Protein AF-A0A526RYS3-F1 (afdb_monomer)

Radius of gyration: 14.03 Å; Cα contacts (8 Å, |Δi|>4): 19; chains: 1; bounding box: 30×16×38 Å

Solvent-accessible surface area (backbone atoms only — not comparable to full-atom values): 3210 Å² total; per-residue (Å²): 127,60,71,71,57,49,52,53,52,52,52,43,33,50,62,55,24,76,77,44,90,61,99,81,40,80,61,53,69,70,59,34,53,51,50,50,53,53,50,52,53,49,52,54,51,52,51,54,54,52,62,74,75,107

Nearest PDB structures (foldseek):
  3w69-assembly1_A  TM=5.884E-01  e=4.877E+00  Homo sapiens

Secondary structure (DSSP, 8-state):
--HHHHHHHHHHHHHHHTTSSSS--PPPHHHHHHHHHHHHHHHHHHHHHHHHT-

Structure (mmCIF, N/CA/C/O backbone):
data_AF-A0A526RYS3-F1
#
_entry.id   AF-A0A526RYS3-F1
#
loop_
_atom_site.group_PDB
_atom_site.id
_atom_site.type_symbol
_atom_site.label_atom_id
_atom_site.label_alt_id
_atom_site.label_comp_id
_atom_site.label_asym_id
_atom_site.label_entity_id
_atom_site.label_seq_id
_atom_site.pdbx_PDB_ins_code
_atom_site.Cartn_x
_atom_site.Cartn_y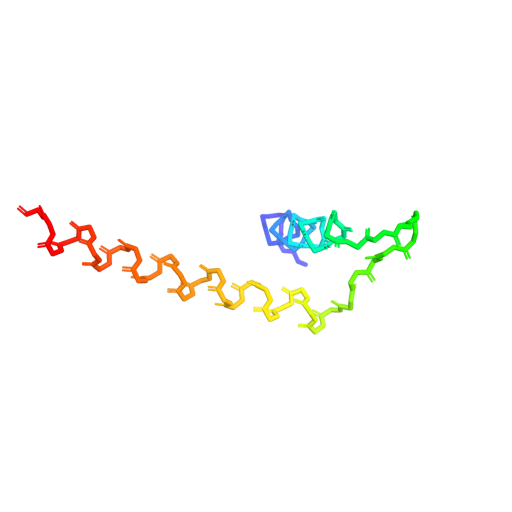
_atom_site.Cart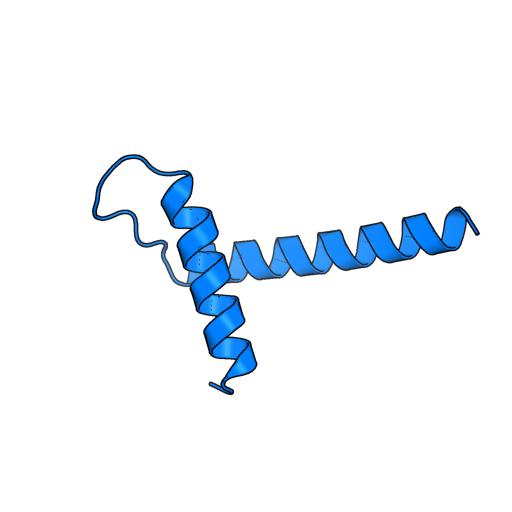n_z
_atom_site.occupancy
_atom_site.B_iso_or_equiv
_atom_site.auth_seq_id
_atom_site.auth_comp_id
_atom_site.auth_asym_id
_atom_site.auth_atom_id
_atom_site.pdbx_PDB_model_num
ATOM 1 N N . MET A 1 1 ? -11.950 -2.623 -10.920 1.00 75.38 1 MET A N 1
ATOM 2 C CA . MET A 1 1 ? -11.672 -2.014 -9.605 1.00 75.38 1 MET A CA 1
ATOM 3 C C . MET A 1 1 ? -12.590 -0.809 -9.425 1.00 75.38 1 MET A C 1
ATOM 5 O O . MET A 1 1 ? -12.631 0.021 -10.328 1.00 75.38 1 MET A O 1
ATOM 9 N N . PRO A 1 2 ? -13.366 -0.731 -8.334 1.00 95.31 2 PRO A N 1
ATOM 10 C CA . PRO A 1 2 ? -14.134 0.457 -7.971 1.00 95.31 2 PRO A CA 1
ATOM 11 C C . PRO A 1 2 ? -13.239 1.709 -7.885 1.00 95.31 2 PRO A C 1
ATOM 13 O O . PRO A 1 2 ? -12.086 1.590 -7.465 1.00 95.31 2 PRO A O 1
ATOM 16 N N . PRO A 1 3 ? -13.740 2.918 -8.208 1.00 94.38 3 PRO A N 1
ATOM 17 C CA . PRO A 1 3 ? -12.917 4.133 -8.252 1.00 94.38 3 PRO A CA 1
ATOM 18 C C . PRO A 1 3 ? -12.155 4.429 -6.952 1.00 94.38 3 PRO A C 1
ATOM 20 O O . PRO A 1 3 ? -10.974 4.769 -6.981 1.00 94.38 3 PRO A O 1
ATOM 23 N N . CYS A 1 4 ? -12.799 4.247 -5.797 1.00 94.56 4 CYS A N 1
ATOM 24 C CA . CYS A 1 4 ? -12.158 4.470 -4.500 1.00 94.56 4 CYS A CA 1
ATOM 25 C C . CYS A 1 4 ? -11.032 3.469 -4.214 1.00 94.56 4 CYS A C 1
ATOM 27 O O . CYS A 1 4 ? -10.036 3.828 -3.589 1.00 94.56 4 CYS A O 1
ATOM 29 N N . GLU A 1 5 ? -11.175 2.224 -4.662 1.00 94.00 5 GLU A N 1
ATOM 30 C CA . GLU A 1 5 ? -10.148 1.198 -4.492 1.00 94.00 5 GLU A CA 1
ATOM 31 C C . GLU A 1 5 ? -8.939 1.493 -5.389 1.00 94.00 5 GLU A C 1
ATOM 33 O O . GLU A 1 5 ? -7.804 1.442 -4.919 1.00 94.00 5 GLU A O 1
ATOM 38 N N . ALA A 1 6 ? -9.182 1.952 -6.621 1.00 96.12 6 ALA A N 1
ATOM 39 C CA . ALA A 1 6 ? -8.130 2.399 -7.536 1.00 96.12 6 ALA A CA 1
ATOM 40 C C . ALA A 1 6 ? -7.347 3.590 -6.986 1.00 96.12 6 ALA A C 1
ATOM 42 O O . ALA A 1 6 ? -6.117 3.594 -7.027 1.00 96.12 6 ALA A O 1
ATOM 43 N N . ALA A 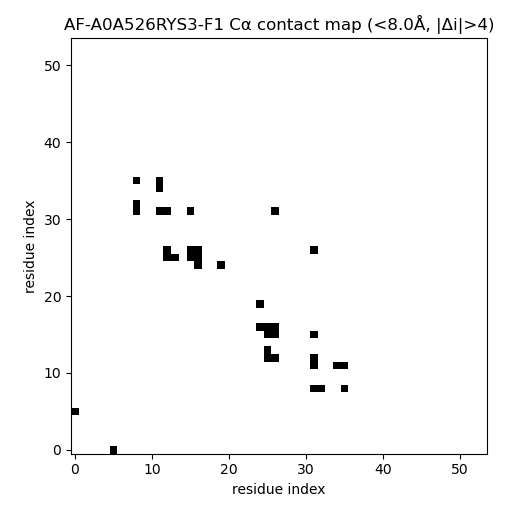1 7 ? -8.040 4.567 -6.398 1.00 96.75 7 ALA A N 1
ATOM 44 C CA . ALA A 1 7 ? -7.391 5.706 -5.759 1.00 96.75 7 ALA A CA 1
ATOM 45 C C . ALA A 1 7 ? -6.526 5.282 -4.558 1.00 96.75 7 ALA A C 1
ATOM 47 O O . ALA A 1 7 ? -5.397 5.748 -4.412 1.00 96.75 7 ALA A O 1
ATOM 48 N N . ARG A 1 8 ? -7.020 4.369 -3.709 1.00 94.94 8 ARG A N 1
ATOM 49 C CA . ARG A 1 8 ? -6.247 3.848 -2.566 1.00 94.94 8 ARG A CA 1
ATOM 50 C C . ARG A 1 8 ? -5.004 3.091 -3.020 1.00 94.94 8 ARG A C 1
ATOM 52 O O . ARG A 1 8 ? -3.934 3.316 -2.459 1.00 94.94 8 ARG A O 1
ATOM 59 N N . TYR A 1 9 ? -5.139 2.251 -4.042 1.00 96.38 9 TYR A N 1
ATOM 60 C CA . TYR A 1 9 ? -4.022 1.521 -4.630 1.00 96.38 9 TYR A CA 1
ATOM 61 C C . TYR A 1 9 ? -2.967 2.478 -5.208 1.00 96.38 9 TYR A C 1
ATOM 63 O O . TYR A 1 9 ? -1.790 2.375 -4.868 1.00 96.38 9 TYR A O 1
ATOM 71 N N . ALA A 1 10 ? -3.381 3.470 -6.005 1.00 95.88 10 ALA A N 1
ATOM 72 C CA . ALA A 1 10 ? -2.474 4.468 -6.576 1.00 95.88 10 ALA A CA 1
ATOM 73 C C . ALA A 1 10 ? -1.749 5.292 -5.496 1.00 95.88 10 ALA A C 1
ATOM 75 O O . ALA A 1 10 ? -0.542 5.511 -5.590 1.00 95.88 10 ALA A O 1
ATOM 76 N N . ASN A 1 11 ? -2.456 5.692 -4.436 1.00 95.88 11 ASN A N 1
ATOM 77 C CA . ASN A 1 11 ? -1.860 6.408 -3.307 1.00 95.88 11 ASN A CA 1
ATOM 78 C C . ASN A 1 11 ? -0.844 5.546 -2.547 1.00 95.88 11 ASN A C 1
ATOM 80 O O . ASN A 1 11 ? 0.207 6.051 -2.154 1.00 95.88 11 ASN A O 1
ATOM 84 N N . ALA A 1 12 ? -1.128 4.255 -2.355 1.00 96.06 12 ALA A N 1
ATOM 85 C CA . ALA A 1 12 ? -0.179 3.322 -1.753 1.00 96.06 12 ALA A CA 1
ATOM 86 C C . ALA A 1 12 ? 1.077 3.173 -2.625 1.00 96.06 12 ALA A C 1
ATOM 88 O O . ALA A 1 12 ? 2.192 3.309 -2.120 1.00 96.06 12 ALA A O 1
ATOM 89 N N . ALA A 1 13 ? 0.905 3.002 -3.938 1.00 94.56 13 ALA A N 1
ATOM 90 C CA . ALA A 1 13 ? 2.021 2.905 -4.868 1.00 94.56 13 ALA A CA 1
ATOM 91 C C . ALA A 1 13 ? 2.888 4.181 -4.876 1.00 94.56 13 ALA A C 1
ATOM 93 O O . ALA A 1 13 ? 4.120 4.106 -4.833 1.00 94.56 13 ALA A O 1
ATOM 94 N N . ALA A 1 14 ? 2.258 5.359 -4.860 1.00 93.25 14 ALA A N 1
ATOM 95 C CA . ALA A 1 14 ? 2.947 6.644 -4.769 1.00 93.25 14 ALA A CA 1
ATOM 96 C C . ALA A 1 14 ? 3.705 6.798 -3.438 1.00 93.25 14 ALA A C 1
ATOM 98 O O . ALA A 1 14 ? 4.871 7.190 -3.439 1.00 93.25 14 ALA A O 1
ATOM 99 N N . ALA A 1 15 ? 3.083 6.430 -2.313 1.00 93.81 15 ALA A N 1
ATOM 100 C CA . ALA A 1 15 ? 3.704 6.496 -0.992 1.00 93.81 15 ALA A CA 1
ATOM 101 C C . ALA A 1 15 ? 4.945 5.598 -0.871 1.00 93.81 15 ALA A C 1
ATOM 103 O O . ALA A 1 15 ? 5.905 5.976 -0.205 1.00 93.81 15 ALA A O 1
ATOM 104 N N . ILE A 1 16 ? 4.957 4.433 -1.526 1.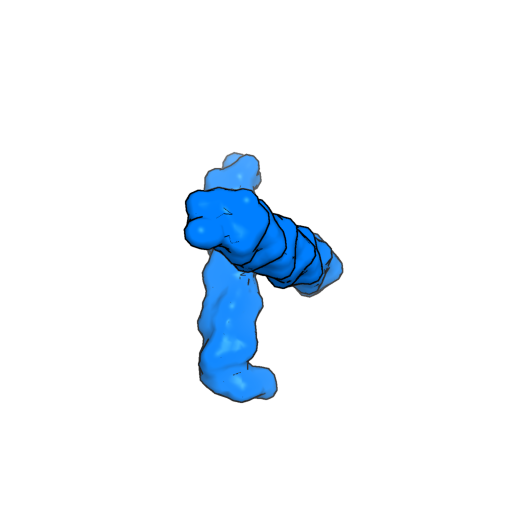00 93.00 16 ILE A N 1
ATOM 105 C CA . ILE A 1 16 ? 6.153 3.581 -1.583 1.00 93.00 16 ILE A CA 1
ATOM 106 C C . ILE A 1 16 ? 7.206 4.216 -2.499 1.00 93.00 16 ILE A C 1
ATOM 108 O O . ILE A 1 16 ? 8.374 4.314 -2.120 1.00 93.00 16 ILE A O 1
ATOM 112 N N . SER A 1 17 ? 6.794 4.698 -3.675 1.00 91.62 17 SER A N 1
ATOM 113 C CA . SER A 1 17 ? 7.700 5.267 -4.682 1.00 91.62 17 SER A CA 1
ATOM 114 C C . SER A 1 17 ? 8.534 6.432 -4.137 1.00 91.62 17 SER A C 1
ATOM 116 O O . SER A 1 17 ? 9.729 6.491 -4.405 1.00 91.62 17 SER A O 1
ATOM 118 N N . VAL A 1 18 ? 7.951 7.318 -3.316 1.00 90.50 18 VAL A N 1
ATOM 119 C CA . VAL A 1 18 ? 8.664 8.482 -2.739 1.00 90.50 18 VAL A CA 1
ATOM 120 C C . VAL A 1 18 ? 9.746 8.116 -1.719 1.00 90.50 18 VAL A C 1
ATOM 122 O O . VAL A 1 18 ? 10.554 8.964 -1.352 1.00 90.50 18 VAL A O 1
ATOM 125 N N . THR A 1 19 ? 9.782 6.865 -1.256 1.00 89.75 19 THR A N 1
ATOM 126 C CA . THR A 1 19 ? 10.831 6.377 -0.343 1.00 89.75 19 THR A CA 1
ATOM 127 C C . THR A 1 19 ? 12.038 5.794 -1.080 1.00 89.75 19 THR A C 1
ATOM 129 O O . THR A 1 19 ? 13.046 5.473 -0.452 1.00 89.75 19 THR A O 1
ATOM 132 N N . ARG A 1 20 ? 11.960 5.668 -2.411 1.00 86.25 20 ARG A N 1
ATOM 133 C CA . ARG A 1 20 ? 13.007 5.107 -3.271 1.00 86.25 20 ARG A CA 1
ATOM 134 C C . ARG A 1 20 ? 13.614 6.202 -4.141 1.00 86.25 20 ARG A C 1
ATOM 136 O O . ARG A 1 20 ? 12.921 7.075 -4.652 1.00 86.25 20 ARG A O 1
ATOM 143 N N . HIS A 1 21 ? 14.931 6.160 -4.301 1.00 79.88 21 HIS A N 1
ATOM 144 C CA . HIS A 1 21 ? 15.648 7.125 -5.127 1.00 79.88 21 HIS A CA 1
ATOM 145 C C . HIS A 1 21 ? 15.623 6.680 -6.598 1.00 79.88 21 HIS A C 1
ATOM 147 O O . HIS A 1 21 ? 16.002 5.551 -6.899 1.00 79.88 21 HIS A O 1
ATOM 153 N N . GLY A 1 22 ? 15.215 7.566 -7.511 1.00 75.62 22 GLY A N 1
ATOM 154 C CA . GLY A 1 22 ? 15.200 7.313 -8.958 1.00 75.62 22 GLY A CA 1
ATOM 155 C C . GLY A 1 22 ? 13.814 7.453 -9.598 1.00 75.62 22 GLY A C 1
ATOM 156 O O . GLY A 1 22 ? 12.794 7.129 -8.993 1.00 75.62 22 GLY A O 1
ATOM 157 N N . GLY A 1 23 ? 13.780 7.936 -10.847 1.00 69.44 23 GLY A N 1
ATOM 158 C CA . GLY A 1 23 ? 12.546 8.272 -11.578 1.00 69.44 23 GLY A CA 1
ATOM 159 C C . GLY A 1 23 ? 11.671 7.081 -11.994 1.00 69.44 23 GLY A C 1
ATOM 160 O O . GLY A 1 23 ? 10.537 7.282 -12.415 1.00 69.44 23 GLY A O 1
ATOM 161 N N . SER A 1 24 ? 12.169 5.848 -11.854 1.00 66.38 24 SER A N 1
ATOM 162 C CA . SER A 1 24 ? 11.407 4.612 -12.052 1.00 66.38 24 SER A CA 1
ATOM 163 C C . SER A 1 24 ? 11.540 3.747 -10.801 1.00 66.38 24 SER A C 1
ATOM 165 O O . SER A 1 24 ? 12.439 2.923 -10.683 1.00 66.38 24 SER A O 1
ATOM 167 N N . SER A 1 25 ? 10.664 4.011 -9.834 1.00 79.81 25 SER A N 1
ATOM 168 C CA . SER A 1 25 ? 10.624 3.320 -8.539 1.00 79.81 25 SER A CA 1
ATOM 169 C C . SER A 1 25 ? 9.251 2.705 -8.273 1.00 79.81 25 SER A C 1
ATOM 171 O O . SER A 1 25 ? 8.810 2.637 -7.125 1.00 79.81 25 SER A O 1
ATOM 173 N N . ALA A 1 26 ? 8.555 2.301 -9.341 1.00 88.19 26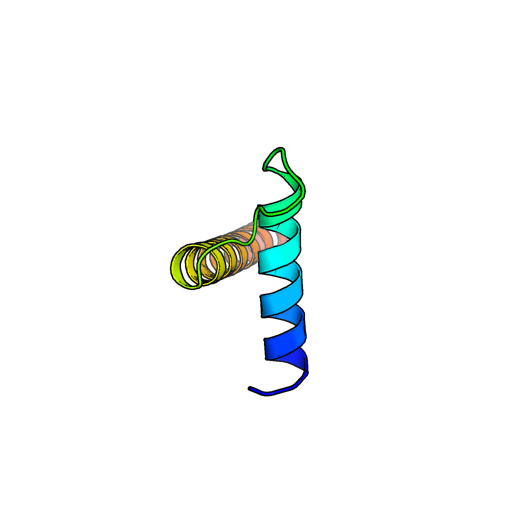 ALA A N 1
ATOM 174 C CA . ALA A 1 26 ? 7.225 1.725 -9.230 1.00 88.19 26 ALA A CA 1
ATOM 175 C C . ALA A 1 26 ? 7.284 0.454 -8.361 1.00 88.19 26 ALA A C 1
ATOM 177 O O . ALA A 1 26 ? 8.076 -0.447 -8.657 1.00 88.19 26 ALA A O 1
ATOM 178 N N . PRO A 1 27 ? 6.493 0.376 -7.280 1.00 92.38 27 PRO A N 1
ATOM 179 C CA . PRO A 1 27 ? 6.419 -0.827 -6.475 1.00 92.38 27 PRO A CA 1
ATOM 180 C C . PRO A 1 27 ? 5.699 -1.936 -7.235 1.00 92.38 27 PRO A C 1
ATOM 182 O O . PRO A 1 27 ? 4.887 -1.697 -8.133 1.00 92.38 27 PRO A O 1
ATOM 185 N N . THR A 1 28 ? 5.980 -3.165 -6.833 1.00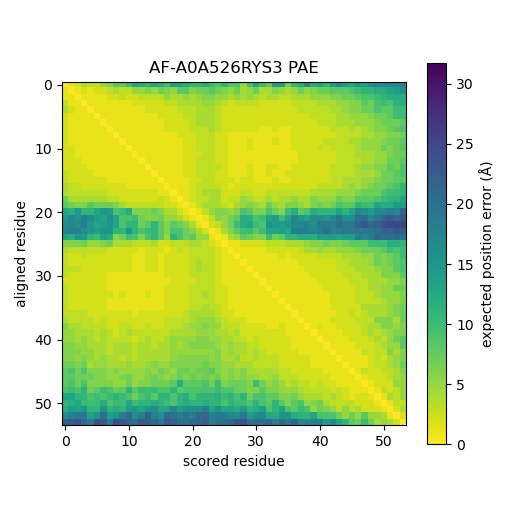 94.62 28 THR A N 1
ATOM 186 C CA . THR A 1 28 ? 5.221 -4.333 -7.271 1.00 94.62 28 THR A CA 1
ATOM 187 C C . THR A 1 28 ? 3.812 -4.322 -6.666 1.00 94.62 28 THR A C 1
ATOM 189 O O . THR A 1 28 ? 3.541 -3.648 -5.665 1.00 94.62 28 THR A O 1
ATOM 192 N N . ASP A 1 29 ? 2.902 -5.100 -7.256 1.00 95.75 29 ASP A N 1
ATOM 193 C CA . ASP A 1 29 ? 1.567 -5.306 -6.681 1.00 95.75 29 ASP A CA 1
ATOM 194 C C . ASP A 1 29 ? 1.663 -5.872 -5.258 1.00 95.75 29 ASP A C 1
ATOM 196 O O . ASP A 1 29 ? 1.066 -5.317 -4.341 1.00 95.75 29 ASP A O 1
ATOM 200 N N . ALA A 1 30 ? 2.521 -6.874 -5.036 1.00 97.19 30 ALA A N 1
ATOM 201 C CA . ALA A 1 30 ? 2.731 -7.473 -3.718 1.00 97.19 30 ALA A CA 1
ATOM 202 C C . ALA A 1 30 ? 3.135 -6.440 -2.649 1.00 97.19 30 ALA A C 1
ATOM 204 O O . ALA A 1 30 ? 2.555 -6.415 -1.565 1.00 97.19 30 ALA A O 1
ATOM 205 N N . GLU A 1 31 ? 4.073 -5.544 -2.967 1.00 95.50 31 GLU A N 1
ATOM 206 C CA . GLU A 1 31 ? 4.493 -4.466 -2.059 1.00 95.50 31 GLU A CA 1
ATOM 207 C C . GLU A 1 31 ? 3.353 -3.481 -1.768 1.00 95.50 31 GLU A C 1
ATOM 209 O O . GLU A 1 31 ? 3.198 -3.006 -0.640 1.00 95.50 31 GLU A O 1
ATOM 214 N N . THR A 1 32 ? 2.527 -3.190 -2.774 1.00 96.62 32 THR A N 1
ATOM 215 C CA . THR A 1 32 ? 1.374 -2.292 -2.638 1.00 96.62 32 THR A CA 1
ATOM 216 C C . THR A 1 32 ? 0.290 -2.916 -1.756 1.00 96.62 32 THR A C 1
ATOM 218 O O . THR A 1 32 ? -0.225 -2.256 -0.850 1.00 96.62 32 THR A O 1
ATOM 221 N N . GLN A 1 33 ? -0.014 -4.201 -1.958 1.00 96.38 33 GLN A N 1
ATOM 222 C CA . GLN A 1 33 ? -0.974 -4.948 -1.141 1.00 96.38 33 GLN A CA 1
ATOM 223 C C . GLN A 1 33 ? -0.496 -5.094 0.306 1.00 96.38 33 GLN A C 1
ATOM 225 O O . GLN A 1 33 ? -1.267 -4.879 1.244 1.00 96.38 33 GLN A O 1
ATOM 230 N N . GLU A 1 34 ? 0.790 -5.388 0.508 1.00 96.81 34 GLU A N 1
ATOM 231 C CA . GLU A 1 34 ? 1.380 -5.465 1.843 1.00 96.81 34 GLU A CA 1
ATOM 232 C C . GLU A 1 34 ? 1.288 -4.118 2.575 1.00 96.81 34 GLU A C 1
ATOM 234 O O . GLU A 1 34 ? 0.898 -4.062 3.746 1.00 96.81 34 GLU A O 1
ATOM 239 N N . PHE A 1 35 ? 1.589 -3.015 1.886 1.00 95.94 35 PHE A N 1
ATOM 240 C CA . PHE A 1 35 ? 1.452 -1.677 2.454 1.00 95.94 35 PHE A CA 1
ATOM 241 C C . PHE A 1 35 ? 0.008 -1.382 2.878 1.00 95.94 35 PHE A C 1
ATOM 243 O O . PHE A 1 35 ? -0.218 -0.883 3.984 1.00 95.94 35 PHE A O 1
ATOM 250 N N . LEU A 1 36 ? -0.977 -1.723 2.042 1.00 96.31 36 LEU A N 1
ATOM 251 C CA . LEU A 1 36 ? -2.396 -1.558 2.369 1.00 96.31 36 LEU A CA 1
ATOM 252 C C . LEU A 1 36 ? -2.798 -2.392 3.591 1.00 96.31 36 LEU A C 1
ATOM 254 O O . LEU A 1 36 ? -3.434 -1.859 4.502 1.00 96.31 36 LEU A O 1
ATOM 258 N N . AL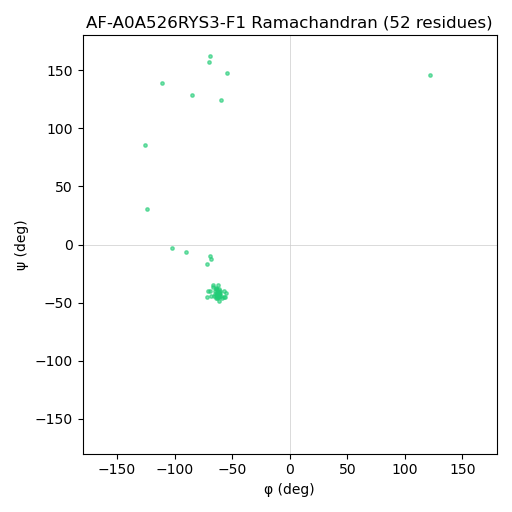A A 1 37 ? -2.376 -3.657 3.662 1.00 95.44 37 ALA A N 1
ATOM 259 C CA . ALA A 1 37 ? -2.655 -4.525 4.804 1.00 95.44 37 ALA A CA 1
ATOM 260 C C . ALA A 1 37 ? -2.101 -3.935 6.111 1.00 95.44 37 ALA A C 1
ATOM 262 O O . ALA A 1 37 ? -2.827 -3.828 7.101 1.00 95.44 37 ALA A O 1
ATOM 263 N N . ARG A 1 38 ? -0.848 -3.457 6.101 1.00 95.25 38 ARG A N 1
ATOM 264 C CA . ARG A 1 38 ? -0.229 -2.786 7.258 1.00 95.25 38 ARG A CA 1
ATOM 265 C C . ARG A 1 38 ? -0.992 -1.524 7.669 1.00 95.25 38 ARG A C 1
ATOM 267 O O . ARG A 1 38 ? -1.170 -1.284 8.862 1.00 95.25 38 ARG A O 1
ATOM 274 N N . ARG A 1 39 ? -1.477 -0.726 6.708 1.00 93.81 39 ARG A N 1
ATOM 275 C CA . ARG A 1 39 ? -2.274 0.483 6.989 1.00 93.81 39 ARG A CA 1
ATOM 276 C C . ARG A 1 39 ? -3.632 0.168 7.603 1.00 93.81 39 ARG A C 1
ATOM 278 O O . ARG A 1 39 ? -4.051 0.893 8.500 1.00 93.81 39 ARG A O 1
ATOM 285 N N . VAL A 1 40 ? -4.282 -0.915 7.180 1.00 92.31 40 VAL A N 1
ATOM 286 C CA . VAL A 1 40 ? -5.525 -1.389 7.807 1.00 92.31 40 VAL A CA 1
ATOM 287 C C . VAL A 1 40 ? -5.271 -1.809 9.254 1.00 92.31 40 VAL A C 1
ATOM 289 O O . VAL A 1 40 ? -5.998 -1.374 10.141 1.00 92.31 40 VAL A O 1
ATOM 292 N N . GLN A 1 41 ? -4.209 -2.578 9.517 1.00 91.25 41 GLN A N 1
ATOM 293 C CA . GLN A 1 41 ? -3.861 -2.975 10.887 1.00 91.25 41 GLN A CA 1
ATOM 294 C C . GLN A 1 41 ? -3.542 -1.768 11.780 1.00 91.25 41 GLN A C 1
ATOM 296 O O . GLN A 1 41 ? -4.022 -1.696 12.908 1.00 91.25 41 GLN A O 1
ATOM 301 N N . ALA A 1 42 ? -2.792 -0.791 11.262 1.00 91.06 42 ALA A N 1
ATOM 302 C CA . ALA A 1 42 ? -2.497 0.444 11.985 1.00 91.06 42 ALA A CA 1
ATOM 303 C C . ALA A 1 42 ? -3.766 1.252 12.302 1.00 91.06 42 ALA A C 1
ATOM 305 O O . ALA A 1 42 ? -3.906 1.740 13.417 1.00 91.06 42 ALA A O 1
ATOM 306 N N . ALA A 1 43 ? -4.707 1.356 11.358 1.00 89.88 43 ALA A N 1
ATOM 307 C CA . ALA A 1 43 ? -5.975 2.046 11.589 1.00 89.88 43 ALA A CA 1
ATOM 308 C C . ALA A 1 43 ? -6.818 1.357 12.676 1.00 89.88 43 ALA A C 1
ATOM 310 O O . ALA A 1 43 ? -7.382 2.034 13.529 1.00 89.88 43 ALA A O 1
ATOM 311 N N . ILE A 1 44 ? -6.855 0.018 12.684 1.00 91.94 44 ILE A N 1
ATOM 312 C CA . ILE A 1 44 ? -7.542 -0.763 13.726 1.00 91.94 44 ILE A CA 1
ATOM 313 C C . ILE A 1 44 ? -6.892 -0.540 15.097 1.00 91.94 44 ILE A C 1
ATOM 315 O O . ILE A 1 44 ? -7.595 -0.381 16.091 1.00 91.94 44 ILE A O 1
ATOM 319 N N . ALA A 1 45 ? -5.558 -0.530 15.167 1.00 88.62 45 ALA A N 1
ATOM 320 C CA . ALA A 1 45 ? -4.841 -0.277 16.415 1.00 88.62 45 ALA A CA 1
ATOM 321 C C . ALA A 1 45 ? -5.127 1.132 16.962 1.00 88.62 45 ALA A C 1
ATOM 323 O O . ALA A 1 45 ? -5.461 1.271 18.134 1.00 88.62 45 ALA A O 1
ATOM 324 N N . GLN A 1 46 ? -5.089 2.151 16.097 1.00 87.81 46 GLN A N 1
ATOM 325 C CA . GLN A 1 46 ? -5.395 3.538 16.467 1.00 87.81 46 GLN A CA 1
ATOM 326 C C . GLN A 1 46 ? -6.824 3.715 16.984 1.00 87.81 46 GLN A C 1
ATOM 328 O O . GLN A 1 46 ? -7.054 4.494 17.906 1.00 87.81 46 GLN A O 1
ATOM 333 N N . ASP A 1 47 ? -7.788 3.010 16.393 1.00 88.56 47 ASP A N 1
ATOM 334 C CA . ASP A 1 47 ? -9.178 3.082 16.834 1.00 88.56 47 ASP A CA 1
ATOM 335 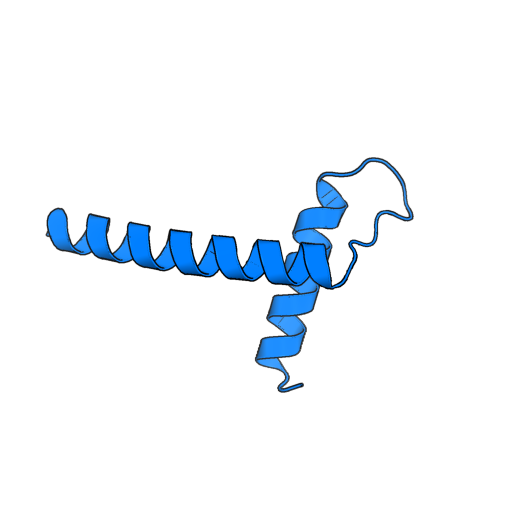C C . ASP A 1 47 ? -9.343 2.502 18.246 1.00 88.56 47 ASP A C 1
ATOM 337 O O . ASP A 1 47 ? -9.904 3.164 19.116 1.00 88.56 47 ASP A O 1
ATOM 341 N N . ARG A 1 48 ? -8.717 1.347 18.524 1.00 87.69 48 ARG A N 1
ATOM 342 C CA . ARG A 1 48 ? -8.686 0.746 19.871 1.00 87.69 48 ARG A CA 1
ATOM 343 C C . ARG A 1 48 ? -8.011 1.641 20.910 1.00 87.69 48 ARG A C 1
ATOM 345 O O . ARG A 1 48 ? -8.478 1.730 22.040 1.00 87.69 48 ARG A O 1
ATOM 352 N N . GLU A 1 49 ? -6.907 2.294 20.551 1.00 85.62 49 GLU A N 1
ATOM 353 C CA . GLU A 1 49 ? -6.216 3.238 21.441 1.00 85.62 49 GLU A CA 1
ATOM 354 C C . GLU A 1 49 ? -7.091 4.460 21.761 1.00 85.62 49 GLU A C 1
ATOM 356 O O . GLU A 1 49 ? -7.112 4.937 22.899 1.00 85.62 49 GLU A O 1
ATOM 361 N N . ARG A 1 50 ? -7.855 4.946 20.777 1.00 85.06 50 ARG A N 1
ATOM 362 C CA . ARG A 1 50 ? -8.785 6.067 20.952 1.00 85.06 50 ARG A CA 1
ATOM 363 C C . ARG A 1 50 ? -9.976 5.697 21.836 1.00 85.06 50 ARG A C 1
ATOM 365 O O . ARG A 1 50 ? -10.362 6.504 22.680 1.00 85.06 50 ARG A O 1
ATOM 372 N N . GLU A 1 51 ? -10.512 4.488 21.682 1.00 81.75 51 GLU A N 1
ATOM 373 C CA . GLU A 1 51 ? -11.555 3.940 22.561 1.00 81.75 51 GLU A CA 1
ATOM 374 C C . GLU A 1 51 ? -11.062 3.767 24.004 1.00 81.75 51 GLU A C 1
ATOM 376 O O . GLU A 1 51 ? -11.795 4.069 24.935 1.00 81.75 51 GLU A O 1
ATOM 381 N N . ALA A 1 52 ? -9.812 3.342 24.209 1.00 77.12 52 ALA A N 1
ATOM 382 C CA . ALA A 1 52 ? -9.240 3.166 25.547 1.00 77.12 52 ALA A CA 1
ATOM 383 C C . ALA A 1 52 ? -8.929 4.487 26.281 1.00 77.12 52 ALA A C 1
ATOM 385 O O . ALA A 1 52 ? -8.705 4.476 27.491 1.00 77.12 52 ALA A O 1
ATOM 386 N N . THR A 1 53 ? -8.877 5.608 25.556 1.00 76.25 53 THR A N 1
ATOM 387 C CA . THR A 1 53 ? -8.533 6.938 26.095 1.00 76.25 53 THR A CA 1
ATOM 388 C C . THR A 1 53 ? -9.771 7.834 26.298 1.00 76.25 53 THR A C 1
ATOM 390 O O . THR A 1 53 ? -9.632 8.955 26.788 1.00 76.25 53 THR A O 1
ATOM 393 N N . THR A 1 54 ? -10.970 7.363 25.932 1.00 71.00 54 THR A N 1
ATOM 394 C CA . THR A 1 54 ? -12.259 8.071 26.090 1.00 71.00 54 THR A CA 1
ATOM 395 C C . THR A 1 54 ? -13.042 7.504 27.267 1.00 71.00 54 THR A C 1
ATOM 397 O O . THR A 1 54 ? -13.591 8.316 28.044 1.00 71.00 54 THR A O 1
#

Foldseek 3Di:
DPPVVVVLLVVLQVVQQVVDDDPPRGDDPVSSVVSVVVVVVVVVVVVVVVVVVD

Mean predicted aligned error: 4.91 Å

pLDDT: mean 89.73, std 7.81, range 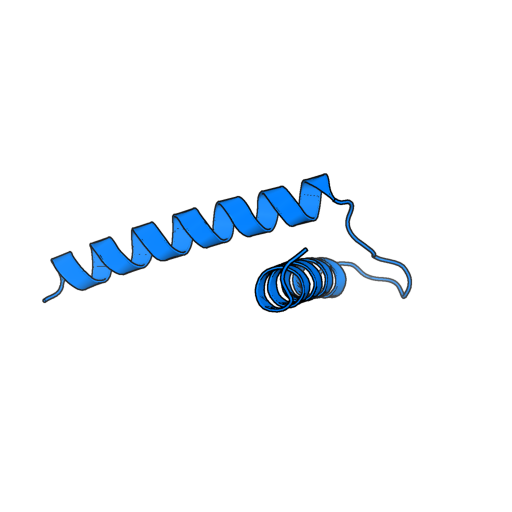[66.38, 97.19]

Sequence (54 aa):
MPPCEAARYANAAAAISVTRHGGSSAPTDAETQEFLARRVQAAIAQDREREATT